Protein AF-A0A9P7DE72-F1 (afdb_monomer_lite)

Structure (mmCIF, N/CA/C/O backbone):
data_AF-A0A9P7DE72-F1
#
_entry.id   AF-A0A9P7DE72-F1
#
loop_
_atom_site.group_PDB
_atom_site.id
_atom_site.type_symbol
_atom_site.label_atom_id
_atom_site.label_alt_id
_atom_site.label_comp_id
_atom_site.label_asym_id
_atom_site.label_entity_id
_atom_site.label_seq_id
_atom_site.pdbx_PDB_ins_code
_atom_site.Cartn_x
_atom_site.Cartn_y
_atom_site.Cartn_z
_atom_site.occupancy
_atom_site.B_iso_or_equiv
_atom_site.auth_seq_id
_atom_site.auth_comp_id
_atom_site.auth_asym_id
_atom_site.auth_atom_id
_atom_site.pdbx_PDB_model_num
ATOM 1 N N . MET A 1 1 ? -17.364 -7.809 -12.275 1.00 45.19 1 MET A N 1
ATOM 2 C CA . MET A 1 1 ? -16.872 -6.586 -11.600 1.00 45.19 1 MET A CA 1
ATOM 3 C C . MET A 1 1 ? -15.520 -6.900 -10.977 1.00 45.19 1 MET A C 1
ATOM 5 O O . MET A 1 1 ? -15.462 -7.879 -10.242 1.00 45.19 1 MET A O 1
ATOM 9 N N . PRO A 1 2 ? -14.442 -6.157 -11.275 1.00 49.69 2 PRO A N 1
ATOM 10 C CA . PRO A 1 2 ? -13.152 -6.400 -10.638 1.00 49.69 2 PRO A CA 1
ATOM 11 C C . PRO A 1 2 ? -13.261 -6.067 -9.148 1.00 49.69 2 PRO A C 1
ATOM 13 O O . PRO A 1 2 ? -13.666 -4.963 -8.778 1.00 49.69 2 PRO A O 1
ATOM 16 N N . VAL A 1 3 ? -12.937 -7.035 -8.292 1.00 48.78 3 VAL A N 1
ATOM 17 C CA . VAL A 1 3 ? -12.880 -6.838 -6.842 1.00 48.78 3 VAL A CA 1
ATOM 18 C C . VAL A 1 3 ? -11.717 -5.887 -6.564 1.00 48.78 3 VAL A C 1
ATOM 20 O O . VAL A 1 3 ? -10.555 -6.273 -6.630 1.00 48.78 3 VAL A O 1
ATOM 23 N N . ARG A 1 4 ? -12.015 -4.609 -6.311 1.00 59.28 4 ARG A N 1
ATOM 24 C CA . ARG A 1 4 ? -10.990 -3.608 -6.002 1.00 59.28 4 ARG A CA 1
ATOM 25 C C . ARG A 1 4 ? -10.566 -3.782 -4.547 1.00 59.28 4 ARG A C 1
ATOM 27 O O . ARG A 1 4 ? -11.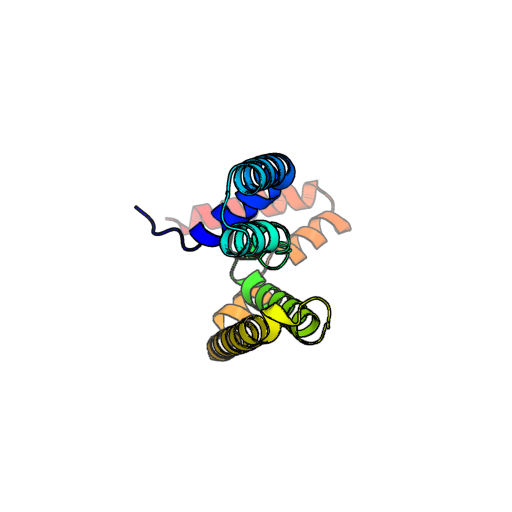268 -3.337 -3.643 1.00 59.28 4 ARG A O 1
ATOM 34 N N . TRP A 1 5 ? -9.403 -4.392 -4.320 1.00 64.56 5 TRP A N 1
ATOM 35 C CA . TRP A 1 5 ? -8.783 -4.568 -2.992 1.00 64.56 5 TRP A CA 1
ATOM 36 C C . TRP A 1 5 ? -8.395 -3.248 -2.292 1.00 64.56 5 TRP A C 1
ATOM 38 O O . TRP A 1 5 ? -7.779 -3.257 -1.232 1.00 64.56 5 TRP A O 1
ATOM 48 N N . SER A 1 6 ? -8.777 -2.102 -2.858 1.00 67.62 6 SER A N 1
ATOM 49 C CA . SER A 1 6 ? -8.537 -0.763 -2.327 1.00 67.62 6 SER A CA 1
ATOM 50 C C . SER A 1 6 ? -9.746 -0.148 -1.614 1.00 67.62 6 SER A C 1
ATOM 52 O O . SER A 1 6 ? -9.672 1.017 -1.235 1.00 67.62 6 SER A O 1
ATOM 54 N N . SER A 1 7 ? -10.851 -0.877 -1.403 1.00 71.19 7 SER A N 1
ATOM 55 C CA . SER A 1 7 ? -12.073 -0.332 -0.778 1.00 71.19 7 SER A CA 1
ATOM 56 C C . SER A 1 7 ? -11.810 0.333 0.579 1.00 71.19 7 SER A C 1
ATOM 58 O O . SER A 1 7 ? -12.234 1.468 0.793 1.00 71.19 7 SER A O 1
ATOM 60 N N . THR A 1 8 ? -11.040 -0.319 1.452 1.00 72.19 8 THR A N 1
ATOM 61 C CA . THR A 1 8 ? -10.642 0.224 2.759 1.00 72.19 8 THR A CA 1
ATOM 62 C C . THR A 1 8 ? -9.796 1.487 2.610 1.00 72.19 8 THR A C 1
ATOM 64 O O . THR A 1 8 ? -10.072 2.491 3.259 1.00 72.19 8 THR A O 1
ATOM 67 N N . TYR A 1 9 ? -8.817 1.491 1.701 1.00 71.50 9 TYR A N 1
ATOM 68 C CA . TYR A 1 9 ? -8.010 2.682 1.421 1.00 71.50 9 TYR A CA 1
ATOM 69 C C . TYR A 1 9 ? -8.866 3.845 0.899 1.00 71.50 9 TYR A C 1
ATOM 71 O O . TYR A 1 9 ? -8.746 4.967 1.380 1.00 71.50 9 TYR A O 1
ATOM 79 N N . VAL A 1 10 ? -9.759 3.587 -0.061 1.00 75.44 10 VAL A N 1
ATOM 80 C CA . VAL A 1 10 ? -10.640 4.608 -0.646 1.00 75.44 10 VAL A CA 1
ATOM 81 C C . VAL A 1 10 ? -11.578 5.185 0.409 1.00 75.44 10 VAL A C 1
ATOM 83 O O . VAL A 1 10 ? -11.768 6.400 0.450 1.00 75.44 10 VAL A O 1
ATOM 86 N N . MET A 1 11 ? -12.131 4.334 1.278 1.00 80.19 11 MET A N 1
ATOM 87 C CA . MET A 1 11 ? -12.946 4.761 2.413 1.00 80.19 11 MET A CA 1
ATOM 88 C C . MET A 1 11 ? -12.157 5.714 3.314 1.00 80.19 11 MET A C 1
ATOM 90 O O . MET A 1 11 ? -12.629 6.807 3.612 1.00 80.19 11 MET A O 1
ATOM 94 N N . LEU A 1 12 ? -10.939 5.337 3.695 1.00 74.06 12 LEU A N 1
ATOM 95 C CA . LEU A 1 12 ? -10.123 6.091 4.645 1.00 74.06 12 LEU A CA 1
ATOM 96 C C . LEU A 1 12 ? -9.586 7.400 4.057 1.00 74.06 12 LEU A C 1
ATOM 98 O O . LEU A 1 12 ? -9.699 8.442 4.692 1.00 74.06 12 LEU A O 1
ATOM 102 N N . ASN A 1 13 ? -9.123 7.385 2.807 1.00 76.12 13 ASN A N 1
ATOM 103 C CA . ASN A 1 13 ? -8.729 8.591 2.076 1.00 76.12 13 ASN A CA 1
ATOM 104 C C . ASN A 1 13 ? -9.910 9.570 1.929 1.00 76.12 13 ASN A C 1
ATOM 106 O O . ASN A 1 13 ? -9.748 10.786 2.006 1.00 76.12 13 ASN A O 1
ATOM 110 N N . ARG A 1 14 ? -11.131 9.053 1.735 1.00 80.81 14 ARG A N 1
ATOM 111 C CA . ARG A 1 14 ? -12.337 9.890 1.699 1.00 80.81 14 ARG A CA 1
ATOM 112 C C . ARG A 1 14 ? -12.645 10.492 3.068 1.00 80.81 14 ARG A C 1
ATOM 114 O O . ARG A 1 14 ? -12.951 11.680 3.125 1.00 80.81 14 ARG A O 1
ATOM 121 N N . VAL A 1 15 ? -12.544 9.706 4.140 1.00 79.31 15 VAL A N 1
ATOM 122 C CA . VAL A 1 15 ? -12.708 10.193 5.520 1.00 79.31 15 VAL A CA 1
ATOM 123 C C . VAL A 1 15 ? -11.693 11.292 5.826 1.00 79.31 15 VAL A C 1
ATOM 125 O O . VAL A 1 15 ? -12.080 12.334 6.339 1.00 79.31 15 VAL A O 1
ATOM 128 N N . GLU A 1 16 ? -10.430 11.119 5.439 1.00 78.44 16 GLU A N 1
ATOM 129 C CA . GLU A 1 16 ? -9.380 12.120 5.650 1.00 78.44 16 GLU A CA 1
ATOM 130 C C . GLU A 1 16 ? -9.649 13.423 4.882 1.00 78.44 16 GLU A C 1
ATOM 132 O O . GLU A 1 16 ? -9.591 14.509 5.457 1.00 78.44 16 GLU A O 1
ATOM 137 N N . LYS A 1 17 ? -10.058 13.338 3.610 1.00 82.06 17 LYS A N 1
ATOM 138 C CA . LYS A 1 17 ? -10.464 14.519 2.823 1.00 82.06 17 LYS A CA 1
ATOM 139 C C . LYS A 1 17 ? -11.692 15.228 3.391 1.00 82.06 17 LYS A C 1
ATOM 141 O O . LYS A 1 17 ? -11.836 16.436 3.229 1.00 82.06 17 LYS A O 1
ATOM 146 N N . MET A 1 18 ? -12.587 14.482 4.032 1.00 85.25 18 MET A N 1
ATOM 147 C CA . MET A 1 18 ? -13.811 15.001 4.643 1.00 85.25 18 MET A CA 1
ATOM 148 C C . MET A 1 18 ? -13.665 15.221 6.154 1.00 85.25 18 MET A C 1
ATOM 150 O O . MET A 1 18 ? -14.670 15.469 6.818 1.00 85.25 18 MET A O 1
ATOM 154 N N . LYS A 1 19 ? -12.437 15.178 6.698 1.00 83.50 19 LYS A N 1
ATOM 155 C CA . LYS A 1 19 ? -12.155 15.244 8.140 1.00 83.50 19 LYS A CA 1
ATOM 156 C C . LYS A 1 19 ? -12.865 16.404 8.850 1.00 83.50 19 LYS A C 1
ATOM 158 O O . LYS A 1 19 ? -13.447 16.139 9.894 1.00 83.50 19 LYS A O 1
ATOM 163 N N . PRO A 1 20 ? -12.939 17.638 8.303 1.00 85.19 20 PRO A N 1
ATOM 164 C CA . PRO A 1 20 ? -13.696 18.713 8.948 1.00 85.19 20 PRO A CA 1
ATOM 165 C C . PRO A 1 20 ? -15.178 18.366 9.152 1.00 85.19 20 PRO A C 1
ATOM 167 O O . PRO A 1 20 ? -15.696 18.510 10.252 1.00 85.19 20 PRO A O 1
ATOM 170 N N . PHE A 1 21 ? -15.840 17.836 8.120 1.00 86.94 21 PHE A N 1
ATOM 171 C CA . PHE A 1 21 ? -17.260 17.478 8.170 1.00 86.94 21 PHE A CA 1
ATOM 172 C C . PHE A 1 21 ? -17.519 16.253 9.044 1.00 86.94 21 PHE A C 1
ATOM 174 O O . PHE A 1 21 ? -18.494 16.223 9.790 1.00 86.94 21 PHE A O 1
ATOM 181 N N . VAL A 1 22 ? -16.636 15.253 8.971 1.00 84.69 22 VAL A N 1
ATOM 182 C CA . VAL A 1 22 ? -16.703 14.063 9.828 1.00 84.69 22 VAL A CA 1
ATOM 183 C C . VAL A 1 22 ? -16.548 14.472 11.289 1.00 84.69 22 VAL A C 1
ATOM 185 O O . VAL A 1 22 ? -17.339 14.038 12.119 1.00 84.69 22 VAL A O 1
ATOM 188 N N . ASN A 1 23 ? -15.606 15.363 11.600 1.00 84.31 23 ASN A N 1
ATOM 189 C CA . ASN A 1 23 ? -15.403 15.853 12.958 1.00 84.31 23 ASN A CA 1
ATOM 190 C C . ASN A 1 23 ? -16.630 16.611 13.479 1.00 84.31 23 ASN A C 1
ATOM 192 O O . ASN A 1 23 ? -17.058 16.354 14.600 1.00 84.31 23 ASN A O 1
ATOM 196 N N . THR A 1 24 ? -17.227 17.494 12.670 1.00 87.81 24 THR A N 1
ATOM 197 C CA . THR A 1 24 ? -18.473 18.190 13.032 1.00 87.81 24 THR A CA 1
ATOM 198 C C . THR A 1 24 ? -19.610 17.203 13.283 1.00 87.81 24 THR A C 1
ATOM 200 O O . THR A 1 24 ? -20.289 17.296 14.301 1.00 87.81 24 THR A O 1
ATOM 203 N N . PHE A 1 25 ? -19.785 16.217 12.402 1.00 87.38 25 PHE A N 1
ATOM 204 C CA . PHE A 1 25 ? -20.820 15.197 12.551 1.00 87.38 25 PHE A CA 1
ATOM 205 C C . PHE A 1 25 ? -20.631 14.355 13.822 1.00 87.38 25 PHE A C 1
ATOM 207 O O . PHE A 1 25 ? -21.578 14.163 14.580 1.00 87.38 25 PHE A O 1
ATOM 214 N N . VAL A 1 26 ? -19.409 13.876 14.080 1.00 84.81 26 VAL A N 1
ATOM 215 C CA . VAL A 1 26 ? -19.070 13.086 15.275 1.00 84.81 26 VAL A CA 1
ATOM 216 C C . VAL A 1 26 ? -19.271 13.911 16.547 1.00 84.81 26 VAL A C 1
ATOM 218 O O . VAL A 1 26 ? -19.833 13.405 17.517 1.00 84.81 26 VAL A O 1
ATOM 221 N N . TYR A 1 27 ? -18.893 15.191 16.528 1.00 84.62 27 TYR A N 1
ATOM 222 C CA . TYR A 1 27 ? -19.129 16.113 17.636 1.00 84.62 27 TYR A CA 1
ATOM 223 C C . TYR A 1 27 ? -20.625 16.297 17.922 1.00 84.62 27 TYR A C 1
ATOM 225 O O . TYR A 1 27 ? -21.062 16.116 19.058 1.00 84.62 27 TYR A O 1
ATOM 233 N N . GLU A 1 28 ? -21.435 16.599 16.902 1.00 88.56 28 GLU A N 1
ATOM 234 C CA . GLU A 1 28 ? -22.888 16.739 17.061 1.00 88.56 28 GLU A CA 1
ATOM 235 C C . GLU A 1 28 ? -23.541 15.446 17.560 1.00 8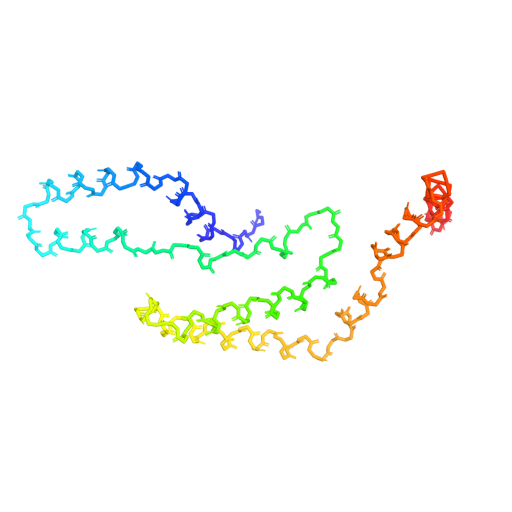8.56 28 GLU A C 1
ATOM 237 O O . GLU A 1 28 ? -24.455 15.488 18.388 1.00 88.56 28 GLU A O 1
ATOM 242 N N . LEU A 1 29 ? -23.054 14.293 17.095 1.00 87.62 29 LEU A N 1
ATOM 243 C CA . LEU A 1 29 ? -23.508 12.984 17.551 1.00 87.62 29 LEU A CA 1
ATOM 244 C C . LEU A 1 29 ? -23.186 12.767 19.037 1.00 87.62 29 LEU A C 1
ATOM 246 O O . LEU A 1 29 ? -24.054 12.335 19.793 1.00 87.62 29 LEU A O 1
ATOM 250 N N . GLY A 1 30 ? -21.973 13.119 19.469 1.00 85.62 30 GLY A N 1
ATOM 251 C CA . GLY A 1 30 ? -21.556 13.049 20.869 1.00 85.62 30 GLY A CA 1
ATOM 252 C C . GLY A 1 30 ? -22.349 13.993 21.778 1.00 85.62 30 GLY A C 1
ATOM 253 O O . GLY A 1 30 ? -22.706 13.617 22.892 1.00 85.62 30 GLY A O 1
ATOM 254 N N . VAL A 1 31 ? -22.691 15.196 21.302 1.00 86.81 31 VAL A N 1
ATOM 255 C CA . VAL A 1 31 ? -23.540 16.153 22.037 1.00 86.81 31 VAL A CA 1
ATOM 256 C C . VAL A 1 31 ? -24.956 15.608 22.247 1.00 86.81 31 VAL A C 1
ATOM 258 O O . VAL A 1 31 ? -25.543 15.837 23.304 1.00 86.81 31 VAL A O 1
ATOM 261 N N . ARG A 1 32 ? -25.501 14.879 21.267 1.00 89.44 32 ARG A N 1
ATOM 262 C CA . ARG A 1 32 ? -26.855 14.301 21.325 1.00 89.44 32 ARG A CA 1
ATOM 263 C C . ARG A 1 32 ? -26.935 12.973 22.084 1.00 89.44 32 ARG A C 1
ATOM 265 O O . ARG A 1 32 ? -28.045 12.525 22.356 1.00 89.44 32 ARG A O 1
ATOM 272 N N . GLU A 1 33 ? -25.811 12.337 22.417 1.00 90.81 33 GLU A N 1
ATOM 273 C CA . GLU A 1 33 ? -25.789 11.053 23.125 1.00 90.81 33 GLU A CA 1
ATOM 274 C C . GLU A 1 33 ? -25.896 11.258 24.652 1.00 90.81 33 GLU A C 1
ATOM 276 O O . GLU A 1 33 ? -24.960 11.768 25.276 1.00 90.81 33 GLU A O 1
ATOM 281 N N . PRO A 1 34 ? -27.010 10.842 25.287 1.00 87.38 34 PRO A N 1
ATOM 282 C CA . PRO A 1 34 ? -27.200 11.008 26.727 1.00 87.38 34 PRO A CA 1
ATOM 283 C C . PRO A 1 34 ? -26.320 10.067 27.562 1.00 87.38 34 PRO A C 1
ATOM 285 O O . PRO A 1 34 ? -26.063 10.340 28.735 1.00 87.38 34 PRO A O 1
ATOM 288 N N . ASN A 1 35 ? -25.856 8.946 26.998 1.00 93.06 35 ASN A N 1
ATOM 289 C CA . ASN A 1 35 ? -25.030 7.989 27.722 1.00 93.06 35 ASN A CA 1
ATOM 290 C C . ASN A 1 35 ? -23.542 8.376 27.673 1.00 93.06 35 ASN A C 1
ATOM 292 O O . ASN A 1 35 ? -22.879 8.249 26.643 1.00 93.06 35 ASN A O 1
ATOM 296 N N . LEU A 1 36 ? -22.987 8.744 28.830 1.00 85.06 36 LEU A N 1
ATOM 297 C CA . LEU A 1 36 ? -21.584 9.150 28.984 1.00 85.06 36 LEU A CA 1
ATOM 298 C C . LEU A 1 36 ? -20.573 8.093 28.503 1.00 85.06 36 LEU A C 1
ATOM 300 O O . LEU A 1 36 ? -19.561 8.444 27.900 1.00 85.06 36 LEU A O 1
ATOM 304 N N . ALA A 1 37 ? -20.851 6.801 28.700 1.00 85.81 37 ALA A N 1
ATOM 305 C CA . ALA A 1 37 ? -19.965 5.727 28.248 1.00 85.81 37 ALA A CA 1
ATOM 306 C C . ALA A 1 37 ? -19.995 5.546 26.722 1.00 85.81 37 ALA A C 1
ATOM 308 O O . ALA A 1 37 ? -18.995 5.148 26.124 1.00 85.81 37 ALA A O 1
ATOM 309 N N . LYS A 1 38 ? -21.127 5.838 26.070 1.00 83.62 38 LYS A N 1
ATOM 310 C CA . LYS A 1 38 ? -21.217 5.852 24.603 1.00 83.62 38 LYS A CA 1
ATOM 311 C C . LYS A 1 38 ? -20.569 7.101 24.020 1.00 83.62 38 LYS A C 1
ATOM 313 O O . LYS A 1 38 ? -19.826 6.987 23.053 1.00 83.62 38 LYS A O 1
ATOM 318 N N . ARG A 1 39 ? -20.770 8.260 24.648 1.00 83.75 39 ARG A N 1
ATOM 319 C CA . ARG A 1 39 ? -20.135 9.520 24.253 1.00 83.75 39 ARG A CA 1
ATOM 320 C C . ARG A 1 39 ? -18.609 9.433 24.280 1.00 83.75 39 ARG A C 1
ATOM 322 O O . ARG A 1 39 ? -17.977 9.757 23.285 1.00 83.75 39 ARG A O 1
ATOM 329 N N . ALA A 1 40 ? -18.032 8.861 25.339 1.00 79.56 40 ALA A N 1
ATOM 330 C CA . ALA A 1 40 ? -16.587 8.628 25.418 1.00 79.56 40 ALA A CA 1
ATOM 331 C C . ALA A 1 40 ? -16.052 7.755 24.263 1.00 79.56 40 ALA A C 1
ATOM 333 O O . ALA A 1 40 ? -14.953 7.983 23.760 1.00 79.56 40 ALA A O 1
ATOM 334 N N . LYS A 1 41 ? -16.835 6.770 23.798 1.00 79.88 41 LYS A N 1
ATOM 335 C CA . LYS A 1 41 ? -16.472 5.948 22.630 1.00 79.88 41 LYS A CA 1
ATOM 336 C C . LYS A 1 41 ? -16.544 6.732 21.321 1.00 79.88 41 LYS A C 1
ATOM 338 O O . LYS A 1 41 ? -15.709 6.503 20.454 1.00 79.88 41 LYS A O 1
ATOM 343 N N . ILE A 1 42 ? -17.519 7.631 21.181 1.00 78.06 42 ILE A N 1
ATOM 344 C CA . ILE A 1 42 ? -17.676 8.510 20.011 1.00 78.06 42 ILE A CA 1
ATOM 345 C C . ILE A 1 42 ? -16.498 9.490 19.930 1.00 78.06 42 ILE A C 1
ATOM 347 O O . ILE A 1 42 ? -15.900 9.634 18.866 1.00 78.06 42 ILE A O 1
ATOM 351 N N . ASP A 1 43 ? -16.100 10.080 21.057 1.00 71.50 43 ASP A N 1
ATOM 352 C CA . ASP A 1 43 ? -14.982 11.028 21.114 1.00 71.50 43 ASP A CA 1
ATOM 353 C C . ASP A 1 43 ? -13.637 10.365 20.752 1.00 71.50 43 ASP A C 1
ATOM 355 O O . ASP A 1 43 ? -12.797 10.972 20.087 1.00 71.50 43 ASP A O 1
ATOM 359 N N . HIS A 1 44 ? -13.451 9.081 21.082 1.00 69.81 44 HIS A N 1
ATOM 360 C CA . HIS A 1 44 ? -12.260 8.314 20.693 1.00 69.81 44 HIS A CA 1
ATOM 361 C C . HIS A 1 44 ? -12.110 8.095 19.175 1.00 69.81 44 HIS A C 1
ATOM 363 O O . HIS A 1 44 ? -10.997 7.843 18.709 1.00 69.81 44 HIS A O 1
ATOM 369 N N . VAL A 1 45 ? -13.187 8.217 18.387 1.00 68.50 45 VAL A N 1
ATOM 370 C CA . VAL A 1 45 ? -13.144 8.052 16.918 1.00 68.50 45 VAL A CA 1
ATOM 371 C C . VAL A 1 45 ? -12.369 9.191 16.237 1.00 68.50 45 VAL A C 1
ATOM 373 O O . VAL A 1 45 ? -11.811 8.996 15.159 1.00 68.50 45 VAL A O 1
ATOM 376 N N . LEU A 1 46 ? -12.260 10.362 16.874 1.00 58.41 46 LEU A N 1
ATOM 377 C CA . LEU A 1 46 ? -11.609 11.558 16.316 1.00 58.41 46 LEU A CA 1
ATOM 378 C C . LEU A 1 46 ? -10.071 11.454 16.202 1.00 58.41 46 LEU A C 1
ATOM 380 O O . LEU A 1 46 ? -9.454 12.322 15.583 1.00 58.41 46 LEU A O 1
ATOM 384 N N . CYS A 1 47 ? -9.443 10.421 16.779 1.00 52.78 47 CYS A N 1
ATOM 385 C CA . CYS A 1 47 ? -7.996 10.396 17.039 1.00 52.78 47 CYS A CA 1
ATOM 386 C C . CYS A 1 47 ? -7.155 9.495 16.108 1.00 52.78 47 CYS A C 1
ATOM 388 O O . CYS A 1 47 ? -5.947 9.372 16.304 1.00 52.78 47 CYS A O 1
ATOM 390 N N . ALA A 1 48 ? -7.743 8.852 15.096 1.00 55.03 48 ALA A N 1
ATOM 391 C CA . ALA A 1 48 ? -6.974 7.997 14.188 1.00 55.03 48 ALA A CA 1
ATOM 392 C C . ALA A 1 48 ? -6.299 8.823 13.073 1.00 55.03 48 ALA A C 1
ATOM 394 O O . ALA A 1 48 ? -6.958 9.328 12.162 1.00 55.03 48 ALA A O 1
ATOM 395 N N . ASP A 1 49 ? -4.971 8.959 13.137 1.00 54.72 49 ASP A N 1
ATOM 396 C CA . ASP A 1 49 ? -4.157 9.481 12.034 1.00 54.72 49 ASP A CA 1
ATOM 397 C C . ASP A 1 49 ? -4.117 8.442 10.897 1.00 54.72 49 ASP A C 1
ATOM 399 O O . ASP A 1 49 ? -3.499 7.385 11.011 1.00 54.72 49 ASP A O 1
ATOM 403 N N . MET A 1 50 ? -4.797 8.740 9.784 1.00 55.50 50 MET A N 1
ATOM 404 C CA . MET A 1 50 ? -4.989 7.808 8.660 1.00 55.50 50 MET A CA 1
ATOM 405 C C . MET A 1 50 ? -3.862 7.822 7.614 1.00 55.50 50 MET A C 1
ATOM 407 O O . MET A 1 50 ? -3.917 7.077 6.632 1.00 55.50 50 MET A O 1
ATOM 411 N N . SER A 1 51 ? -2.808 8.609 7.841 1.00 54.22 51 SER A N 1
ATOM 412 C CA . SER A 1 51 ? -1.688 8.815 6.910 1.00 54.22 51 SER A CA 1
ATOM 413 C C . SER A 1 51 ? -0.841 7.560 6.636 1.00 54.22 51 SER A C 1
ATOM 415 O O . SER A 1 51 ? 0.001 7.555 5.740 1.00 54.22 51 SER A O 1
ATOM 417 N N . LEU A 1 52 ? -1.080 6.470 7.368 1.00 53.31 52 LEU A N 1
ATOM 418 C CA . LEU A 1 52 ? -0.323 5.217 7.319 1.00 53.31 52 LEU A CA 1
ATOM 419 C C . LEU A 1 52 ? -0.539 4.367 6.046 1.00 53.31 52 LEU A C 1
ATOM 421 O O . LEU A 1 52 ? 0.210 3.418 5.820 1.00 53.31 52 LEU A O 1
ATOM 425 N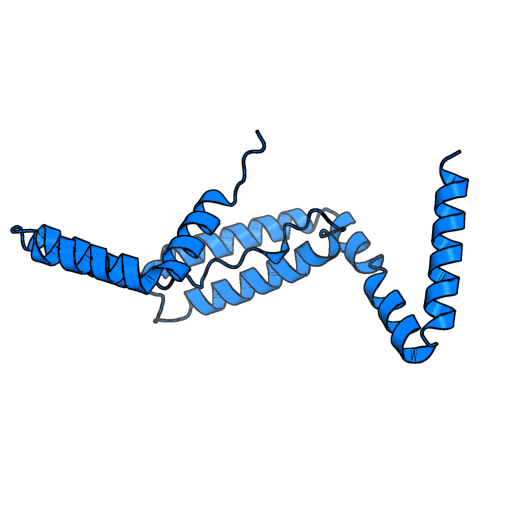 N . LEU A 1 53 ? -1.534 4.678 5.204 1.00 55.47 53 LEU A N 1
ATOM 426 C CA . LEU A 1 53 ? -2.048 3.761 4.167 1.00 55.47 53 LEU A CA 1
ATOM 427 C C . LEU A 1 53 ? -1.711 4.116 2.704 1.00 55.47 53 LEU A C 1
ATOM 429 O O . LEU A 1 53 ? -2.428 3.688 1.798 1.00 55.47 53 LEU A O 1
ATOM 433 N N . SER A 1 54 ? -0.652 4.873 2.412 1.00 53.62 54 SER A N 1
ATOM 434 C CA . SER A 1 54 ? -0.293 5.252 1.030 1.00 53.62 54 SER A CA 1
ATOM 435 C C . SER A 1 54 ? 0.237 4.075 0.176 1.00 53.62 54 SER A C 1
ATOM 437 O O . SER A 1 54 ? 1.420 3.953 -0.113 1.00 53.62 54 SER A O 1
ATOM 439 N N . LEU A 1 55 ? -0.660 3.201 -0.295 1.00 56.69 55 LEU A N 1
ATOM 440 C CA . LEU A 1 55 ? -0.352 2.035 -1.150 1.00 56.69 55 LEU A CA 1
ATOM 441 C C . LEU A 1 55 ? -0.384 2.330 -2.665 1.00 56.69 55 LEU A C 1
ATOM 443 O O . LEU A 1 55 ? -0.375 1.417 -3.490 1.00 56.69 55 LEU A O 1
ATOM 447 N N . THR A 1 56 ? -0.446 3.600 -3.066 1.00 54.62 56 THR A N 1
ATOM 448 C CA . THR A 1 56 ? -0.773 4.015 -4.443 1.00 54.62 56 THR A CA 1
ATOM 449 C C . THR A 1 56 ? 0.264 3.643 -5.506 1.00 54.62 56 THR A C 1
ATOM 451 O O . THR A 1 56 ? -0.046 3.715 -6.690 1.00 54.62 56 THR A O 1
ATOM 454 N N . SER A 1 57 ? 1.474 3.228 -5.126 1.00 53.47 57 SER A N 1
ATOM 455 C CA . SER A 1 57 ? 2.567 2.975 -6.078 1.00 53.47 57 SER A CA 1
ATOM 456 C C . SER A 1 57 ? 2.433 1.667 -6.873 1.00 53.47 57 SER A C 1
ATOM 458 O O . SER A 1 57 ? 3.137 1.492 -7.862 1.00 53.47 57 SER A O 1
ATOM 460 N N . PHE A 1 58 ? 1.540 0.752 -6.473 1.00 52.16 58 P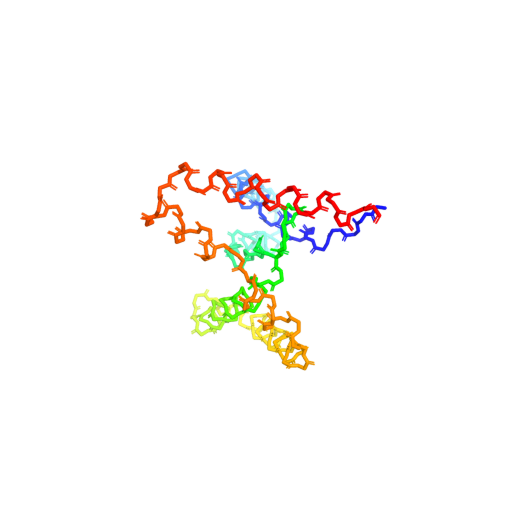HE A N 1
ATOM 461 C CA . PHE A 1 58 ? 1.417 -0.581 -7.090 1.00 52.16 58 PHE A CA 1
ATOM 462 C C . PHE A 1 58 ? 0.395 -0.677 -8.230 1.00 52.16 58 PHE A C 1
ATOM 464 O O . PHE A 1 58 ? 0.392 -1.662 -8.963 1.00 52.16 58 PHE A O 1
ATOM 471 N N . SER A 1 59 ? -0.477 0.319 -8.394 1.00 56.41 59 SER A N 1
ATOM 472 C CA . SER A 1 59 ? -1.639 0.225 -9.285 1.00 56.41 59 SER A CA 1
ATOM 473 C C . SER A 1 59 ? -1.602 1.329 -10.337 1.00 56.41 59 SER A C 1
ATOM 475 O O . SER A 1 59 ? -2.218 2.378 -10.158 1.00 56.41 59 SER A O 1
ATOM 477 N N . SER A 1 60 ? -0.890 1.095 -11.440 1.00 60.00 60 SER A N 1
ATOM 478 C CA . SER A 1 60 ? -0.999 1.917 -12.648 1.00 60.00 60 SER A CA 1
ATOM 479 C C . SER A 1 60 ? -1.535 1.063 -13.786 1.00 60.00 60 SER A C 1
ATOM 481 O O . SER A 1 60 ? -0.922 0.066 -14.148 1.00 60.00 60 SER A O 1
ATOM 483 N N . ASP A 1 61 ? -2.648 1.487 -14.381 1.00 54.72 61 ASP A N 1
ATOM 484 C CA . ASP A 1 61 ? -3.209 0.849 -15.579 1.00 54.72 61 ASP A CA 1
ATOM 485 C C . ASP A 1 61 ? -2.422 1.214 -16.856 1.00 54.72 61 ASP A C 1
ATOM 487 O O . ASP A 1 61 ? -2.705 0.694 -17.930 1.00 54.72 61 ASP A O 1
ATOM 491 N N . LYS A 1 62 ? -1.460 2.149 -16.769 1.00 56.59 62 LYS A N 1
ATOM 492 C CA . LYS A 1 62 ? -0.830 2.802 -17.933 1.00 56.59 62 LYS A CA 1
ATOM 493 C C . LYS A 1 62 ? 0.632 2.418 -18.182 1.00 56.59 62 LYS A C 1
ATOM 495 O O . LYS A 1 62 ? 1.257 3.004 -19.060 1.00 56.59 62 LYS A O 1
ATOM 500 N N . GLY A 1 63 ? 1.201 1.477 -17.430 1.00 61.28 63 GLY A N 1
ATOM 501 C CA . GLY A 1 63 ? 2.583 1.041 -17.639 1.00 61.28 63 GLY A CA 1
ATOM 502 C C . GLY A 1 63 ? 2.994 -0.104 -16.722 1.00 61.28 63 GLY A C 1
ATOM 503 O O . GLY A 1 63 ? 2.317 -0.381 -15.735 1.00 61.28 63 GLY A O 1
ATOM 504 N N . SER A 1 64 ? 4.114 -0.760 -17.045 1.00 64.88 64 SER A N 1
ATOM 505 C CA . SER A 1 64 ? 4.705 -1.780 -16.172 1.00 64.88 64 SER A CA 1
ATOM 506 C C . SER A 1 64 ? 4.990 -1.169 -14.801 1.00 64.88 64 SER A C 1
ATOM 508 O O . SER A 1 64 ? 5.688 -0.162 -14.708 1.00 64.88 64 SER A O 1
ATOM 510 N N . THR A 1 65 ? 4.439 -1.755 -13.740 1.00 74.19 65 THR A N 1
ATOM 511 C CA . THR A 1 65 ? 4.721 -1.378 -12.345 1.00 74.19 65 THR A CA 1
ATOM 512 C C . THR A 1 65 ? 5.618 -2.392 -11.645 1.00 74.19 65 THR A C 1
ATOM 514 O O . THR A 1 65 ? 6.019 -2.171 -10.503 1.00 74.19 65 THR A O 1
ATOM 517 N N . LEU A 1 66 ? 5.973 -3.490 -12.323 1.00 82.12 66 LEU A N 1
ATOM 518 C CA . LEU A 1 66 ? 6.723 -4.588 -11.721 1.00 82.12 66 LEU A CA 1
ATOM 519 C C . LEU A 1 66 ? 8.121 -4.144 -11.271 1.00 82.12 66 LEU A C 1
ATOM 521 O O . LEU A 1 66 ? 8.548 -4.511 -10.179 1.00 82.12 66 LEU A O 1
ATOM 525 N N . GLN A 1 67 ? 8.784 -3.270 -12.038 1.00 80.00 67 GLN A N 1
ATOM 526 C CA . GLN A 1 67 ? 10.084 -2.704 -11.661 1.00 80.00 67 GLN A CA 1
ATOM 527 C C . GLN A 1 67 ? 10.028 -1.831 -10.397 1.00 80.00 67 GLN A C 1
ATOM 529 O O . GLN A 1 67 ? 11.033 -1.646 -9.718 1.00 80.00 67 GLN A O 1
ATOM 534 N N . LEU A 1 68 ? 8.849 -1.312 -10.041 1.00 81.56 68 LEU A N 1
ATOM 535 C CA . LEU A 1 68 ? 8.652 -0.510 -8.832 1.00 81.56 68 LEU A CA 1
ATOM 536 C C . LEU A 1 68 ? 8.268 -1.361 -7.621 1.00 81.56 68 LEU A C 1
ATOM 538 O O . LEU A 1 68 ? 8.290 -0.852 -6.502 1.00 81.56 68 LEU A O 1
ATOM 542 N N . ALA A 1 69 ? 7.937 -2.641 -7.813 1.00 83.12 69 ALA A N 1
ATOM 543 C CA . ALA A 1 69 ? 7.373 -3.468 -6.758 1.00 83.12 69 ALA A CA 1
ATOM 544 C C . ALA A 1 69 ? 8.343 -3.665 -5.582 1.00 83.12 69 ALA A C 1
ATOM 546 O O . ALA A 1 69 ? 7.979 -3.394 -4.439 1.00 83.12 69 ALA A O 1
ATOM 547 N N . LEU A 1 70 ? 9.590 -4.065 -5.853 1.00 84.69 70 LEU A N 1
ATOM 548 C CA . LEU A 1 70 ? 10.618 -4.247 -4.821 1.00 84.69 70 LEU A CA 1
ATOM 549 C C . LEU A 1 70 ? 10.996 -2.928 -4.114 1.00 84.69 70 LEU A C 1
ATOM 551 O O . LEU A 1 70 ? 10.966 -2.893 -2.878 1.00 84.69 70 LEU A O 1
ATOM 555 N N . PRO A 1 71 ? 11.287 -1.820 -4.833 1.00 84.56 71 PRO A N 1
ATOM 556 C CA . PRO A 1 71 ? 11.501 -0.516 -4.205 1.00 84.56 71 PRO A CA 1
ATOM 557 C C . PRO A 1 71 ? 10.330 -0.064 -3.326 1.00 84.56 71 PRO A C 1
ATOM 559 O O . PRO A 1 71 ? 10.545 0.410 -2.209 1.00 84.56 71 PRO A O 1
ATOM 562 N N . ALA A 1 72 ? 9.093 -0.240 -3.799 1.00 83.19 72 ALA A N 1
ATOM 563 C CA . ALA A 1 72 ? 7.897 0.151 -3.064 1.00 83.19 72 ALA A CA 1
ATOM 564 C C . ALA A 1 72 ? 7.685 -0.709 -1.809 1.00 83.19 72 ALA A C 1
ATOM 566 O O . ALA A 1 72 ? 7.409 -0.154 -0.747 1.00 83.19 72 ALA A O 1
ATOM 567 N N . LEU A 1 73 ? 7.879 -2.032 -1.891 1.00 85.50 73 LEU A N 1
ATOM 568 C CA . LEU A 1 73 ? 7.823 -2.923 -0.725 1.00 85.50 73 LEU A CA 1
ATOM 569 C C . LEU A 1 73 ? 8.868 -2.530 0.324 1.00 85.50 73 LEU A C 1
ATOM 571 O O . LEU A 1 73 ? 8.544 -2.431 1.506 1.00 85.50 73 LEU A O 1
ATOM 575 N N . LYS A 1 74 ? 10.102 -2.231 -0.098 1.00 85.62 74 LYS A N 1
ATOM 576 C CA . LYS A 1 74 ? 11.180 -1.802 0.804 1.00 85.62 74 LYS A CA 1
ATOM 577 C C . LYS A 1 74 ? 10.877 -0.460 1.475 1.00 85.62 74 LYS A C 1
ATOM 579 O O . LYS A 1 74 ? 11.114 -0.305 2.673 1.00 85.62 74 LYS A O 1
ATOM 584 N N . ALA A 1 75 ? 10.354 0.505 0.719 1.00 85.69 75 ALA A N 1
ATOM 585 C CA . ALA A 1 75 ? 9.949 1.801 1.255 1.00 85.69 75 ALA A CA 1
ATOM 586 C C . ALA A 1 75 ? 8.802 1.659 2.269 1.00 85.69 75 ALA A C 1
ATOM 588 O O . ALA A 1 75 ? 8.860 2.262 3.340 1.00 85.69 75 ALA A O 1
ATOM 589 N N . LEU A 1 76 ? 7.807 0.822 1.960 1.00 85.56 76 LEU A N 1
ATOM 590 C CA . LEU A 1 76 ? 6.670 0.548 2.836 1.00 85.56 76 LEU A CA 1
ATOM 591 C C . LEU A 1 76 ? 7.108 -0.143 4.131 1.00 85.56 76 LEU A C 1
ATOM 593 O O . LEU A 1 76 ? 6.757 0.317 5.214 1.00 85.56 76 LEU A O 1
ATOM 597 N N . HIS A 1 77 ? 7.930 -1.190 4.021 1.00 88.25 77 HIS A N 1
ATOM 598 C CA . HIS A 1 77 ? 8.509 -1.890 5.166 1.00 88.25 77 HIS A CA 1
ATOM 599 C C . HIS A 1 77 ? 9.257 -0.921 6.087 1.00 88.25 77 HIS A C 1
ATOM 601 O O . HIS A 1 77 ? 8.998 -0.879 7.285 1.00 88.25 77 HIS A O 1
ATOM 607 N N . LYS A 1 78 ? 10.136 -0.081 5.520 1.00 87.31 78 LYS A N 1
ATOM 608 C CA . LYS A 1 78 ? 10.888 0.922 6.284 1.00 87.31 78 LYS A CA 1
ATOM 609 C C . LYS A 1 78 ? 9.961 1.911 6.993 1.00 87.31 78 LYS A C 1
ATOM 611 O O . LYS A 1 78 ? 10.157 2.177 8.172 1.00 87.31 78 LYS A O 1
ATOM 616 N N . ALA A 1 79 ? 8.965 2.450 6.291 1.00 85.88 79 ALA A N 1
ATOM 617 C CA . ALA A 1 79 ? 8.040 3.421 6.867 1.00 85.88 79 ALA A CA 1
ATOM 618 C C . ALA A 1 79 ? 7.236 2.824 8.033 1.00 85.88 79 ALA A C 1
ATOM 620 O O . ALA A 1 79 ? 7.110 3.450 9.083 1.00 85.88 79 ALA A O 1
ATOM 621 N N . TRP A 1 80 ? 6.716 1.606 7.869 1.00 87.62 80 TRP A N 1
ATOM 622 C CA . TRP A 1 80 ? 5.888 0.961 8.887 1.00 87.62 80 TRP A CA 1
ATOM 623 C C . TRP A 1 80 ? 6.700 0.458 10.078 1.00 87.62 80 TRP A C 1
ATOM 625 O O . TRP A 1 80 ? 6.231 0.590 11.203 1.00 87.62 80 TRP A O 1
ATOM 635 N N . MET A 1 81 ? 7.934 0.003 9.854 1.00 87.25 81 MET A N 1
ATOM 636 C CA . MET A 1 81 ? 8.885 -0.311 10.923 1.00 87.25 81 MET A CA 1
ATOM 637 C C . MET A 1 81 ? 9.236 0.934 11.752 1.00 87.25 81 MET A C 1
ATOM 639 O O . MET A 1 81 ? 9.175 0.913 12.978 1.00 87.25 81 MET A O 1
ATOM 643 N N . SER A 1 82 ? 9.507 2.073 11.105 1.00 86.62 82 SER A N 1
ATOM 644 C CA . SER A 1 82 ? 9.723 3.332 11.833 1.00 86.62 82 SER A CA 1
ATOM 645 C C . SER A 1 82 ? 8.479 3.785 12.611 1.00 86.62 82 SER A C 1
ATOM 647 O O . SER A 1 82 ? 8.598 4.410 13.663 1.00 86.62 82 SER A O 1
ATOM 649 N N . HIS A 1 83 ? 7.274 3.474 12.122 1.00 83.81 83 HIS A N 1
ATOM 650 C CA . HIS A 1 83 ? 6.037 3.759 12.848 1.00 83.81 83 HIS A CA 1
ATOM 651 C C . HIS A 1 83 ? 5.810 2.809 14.032 1.00 83.81 83 HIS A C 1
ATOM 653 O O . HIS A 1 83 ? 5.347 3.278 15.069 1.00 83.81 83 HIS A O 1
ATOM 659 N N . SER A 1 84 ? 6.159 1.520 13.927 1.00 85.31 84 SER A N 1
ATOM 660 C CA . SER A 1 84 ? 6.046 0.572 15.049 1.00 85.31 84 SER A CA 1
ATOM 661 C C . SER A 1 84 ? 7.010 0.880 16.192 1.00 85.31 84 SER A C 1
ATOM 663 O O . SER A 1 84 ? 6.736 0.538 17.331 1.00 85.31 84 SER A O 1
ATOM 665 N N . GLU A 1 85 ? 8.125 1.553 15.916 1.00 85.50 85 GLU A N 1
ATOM 666 C CA . GLU A 1 85 ? 9.085 1.974 16.946 1.00 85.50 85 GLU A CA 1
ATOM 667 C C . GLU A 1 85 ? 8.701 3.307 17.611 1.00 85.50 85 GLU A C 1
ATOM 669 O O . GLU A 1 85 ? 9.230 3.672 18.660 1.00 85.50 85 GLU A O 1
ATOM 674 N N . SER A 1 86 ? 7.770 4.058 17.018 1.00 85.00 86 SER A N 1
ATOM 675 C CA . SER A 1 86 ? 7.359 5.361 17.532 1.00 85.00 86 SER A CA 1
ATOM 676 C C . SER A 1 86 ? 6.269 5.226 18.592 1.00 85.00 86 SER A C 1
ATOM 678 O O . SER A 1 86 ? 5.216 4.632 18.351 1.00 85.00 86 SER A O 1
ATOM 680 N N . SER A 1 87 ? 6.462 5.880 19.739 1.00 83.81 87 SER A N 1
ATOM 681 C CA . SER A 1 87 ? 5.452 5.971 20.804 1.00 83.81 87 SER A CA 1
ATOM 682 C C . SER A 1 87 ? 4.165 6.679 20.364 1.00 83.81 87 SER A C 1
ATOM 684 O O . SER A 1 87 ? 3.113 6.457 20.957 1.00 83.81 87 SER A O 1
ATOM 686 N N . LYS A 1 88 ? 4.211 7.483 19.290 1.00 81.88 88 LYS A N 1
ATOM 687 C CA . LYS A 1 88 ? 3.025 8.134 18.709 1.00 81.88 88 LYS A CA 1
ATOM 688 C C . LYS A 1 88 ? 1.981 7.114 18.236 1.00 81.88 88 LYS A C 1
ATOM 690 O O . LYS A 1 88 ? 0.788 7.402 18.274 1.00 81.88 88 LYS A O 1
ATOM 695 N N . TYR A 1 89 ? 2.425 5.945 17.782 1.00 79.00 89 TYR A N 1
ATOM 696 C CA . TYR A 1 89 ? 1.560 4.912 17.216 1.00 79.00 89 TYR A CA 1
ATOM 697 C C . TYR A 1 89 ? 1.401 3.703 18.141 1.00 79.00 89 TYR A C 1
ATOM 699 O O . TYR A 1 89 ? 1.013 2.643 17.659 1.00 79.00 89 TYR A O 1
ATOM 707 N N . GLU A 1 90 ? 1.661 3.855 19.445 1.00 82.06 90 GLU A N 1
ATOM 708 C CA . GLU A 1 90 ? 1.544 2.779 20.444 1.00 82.06 90 GLU A CA 1
ATOM 709 C C . GLU A 1 90 ? 0.221 1.990 20.339 1.00 82.06 90 GLU A C 1
ATOM 711 O O . GLU A 1 90 ? 0.289 0.766 20.199 1.00 82.06 90 GLU A O 1
ATOM 716 N N . PRO A 1 91 ? -0.961 2.632 20.185 1.00 82.81 91 PRO A N 1
ATOM 717 C CA . PRO A 1 91 ? -2.224 1.902 20.034 1.00 82.81 91 PRO A CA 1
ATOM 718 C C . PRO A 1 91 ? -2.296 1.014 18.782 1.00 82.81 91 PRO A C 1
ATOM 720 O O . PRO A 1 91 ? -3.135 0.118 18.686 1.00 82.81 91 PRO A O 1
ATOM 723 N N . PHE A 1 92 ? -1.441 1.280 17.794 1.00 81.62 92 PHE A N 1
ATOM 724 C CA . PHE A 1 92 ? -1.380 0.576 16.520 1.00 81.62 92 PHE A CA 1
ATOM 725 C C . PHE A 1 92 ? -0.189 -0.383 16.422 1.00 81.62 92 PHE A C 1
ATOM 727 O O . PHE A 1 92 ? -0.086 -1.071 15.410 1.00 81.62 92 PHE A O 1
ATOM 734 N N . HIS A 1 93 ? 0.687 -0.485 17.431 1.00 86.81 93 HIS A N 1
ATOM 735 C CA . HIS A 1 93 ? 1.897 -1.324 17.379 1.00 86.81 93 HIS A CA 1
ATOM 736 C C . HIS A 1 93 ? 1.599 -2.773 17.003 1.00 86.81 93 HIS A C 1
ATOM 738 O O . HIS A 1 93 ? 2.227 -3.306 16.094 1.00 86.81 93 HIS A O 1
ATOM 744 N N . THR A 1 94 ? 0.589 -3.389 17.619 1.00 88.44 94 THR A N 1
ATOM 745 C CA . THR A 1 94 ? 0.171 -4.762 17.289 1.00 88.44 94 THR A CA 1
ATOM 746 C C . THR A 1 94 ? -0.186 -4.907 15.809 1.00 88.44 94 THR A C 1
ATOM 748 O O . THR A 1 94 ? 0.248 -5.850 15.149 1.00 88.44 94 THR A O 1
ATOM 751 N N . ALA A 1 95 ? -0.951 -3.955 15.268 1.00 85.31 95 ALA A N 1
ATOM 752 C CA . ALA A 1 95 ? -1.350 -3.972 13.866 1.00 85.31 95 ALA A CA 1
ATOM 753 C C . ALA A 1 95 ? -0.162 -3.691 12.933 1.00 85.31 95 ALA A C 1
ATOM 755 O O . ALA A 1 95 ? -0.034 -4.350 11.905 1.00 85.31 95 ALA A O 1
ATOM 756 N N . LEU A 1 96 ? 0.716 -2.753 13.297 1.00 86.69 96 LEU A N 1
ATOM 757 C CA . LEU A 1 96 ? 1.909 -2.399 12.530 1.00 86.69 96 LEU A CA 1
ATOM 758 C C . LEU A 1 96 ? 2.899 -3.560 12.463 1.00 86.69 96 LEU A C 1
ATOM 760 O O . LEU A 1 96 ? 3.367 -3.876 11.376 1.00 86.69 96 LEU A O 1
ATOM 764 N N . ASN A 1 97 ? 3.149 -4.248 13.577 1.00 89.19 97 ASN A N 1
ATOM 765 C CA . ASN A 1 97 ? 4.042 -5.405 13.623 1.00 89.19 97 ASN A CA 1
ATOM 766 C C . ASN A 1 97 ? 3.529 -6.543 12.732 1.00 89.19 97 ASN A C 1
ATOM 768 O O . ASN A 1 97 ? 4.275 -7.051 11.897 1.00 89.19 97 ASN A O 1
ATOM 772 N N . ALA A 1 98 ? 2.237 -6.874 12.825 1.00 90.12 98 ALA A N 1
ATOM 773 C CA . ALA A 1 98 ? 1.618 -7.868 11.945 1.00 90.12 98 ALA A CA 1
ATOM 774 C C . ALA A 1 98 ? 1.684 -7.452 10.462 1.00 90.12 98 ALA A C 1
ATOM 776 O O . ALA A 1 98 ? 1.828 -8.282 9.562 1.00 90.12 98 ALA A O 1
ATOM 777 N N . ALA A 1 99 ? 1.577 -6.152 10.187 1.00 86.38 99 ALA A N 1
ATOM 778 C CA . ALA A 1 99 ? 1.653 -5.619 8.838 1.00 86.38 99 ALA A CA 1
ATOM 779 C C . ALA A 1 99 ? 3.087 -5.665 8.272 1.00 86.38 99 ALA A C 1
ATOM 781 O O . ALA A 1 99 ? 3.265 -6.034 7.111 1.00 86.38 99 ALA A O 1
ATOM 782 N N . VAL A 1 100 ? 4.099 -5.355 9.090 1.00 90.06 100 VAL A N 1
ATOM 783 C CA . VAL A 1 100 ? 5.528 -5.486 8.760 1.00 90.06 100 VAL A CA 1
ATOM 784 C C . VAL A 1 100 ? 5.879 -6.945 8.467 1.00 90.06 100 VAL A C 1
ATOM 786 O O . VAL A 1 100 ? 6.439 -7.221 7.408 1.00 90.06 100 VAL A O 1
ATOM 789 N N . GLU A 1 101 ? 5.466 -7.883 9.323 1.00 91.94 101 GLU A N 1
ATOM 790 C CA . GLU A 1 101 ? 5.670 -9.324 9.115 1.00 91.94 101 GLU A CA 1
ATOM 791 C C . GLU A 1 101 ? 5.066 -9.793 7.783 1.00 91.94 101 GLU A C 1
ATOM 793 O O . GLU A 1 101 ? 5.702 -10.496 6.995 1.00 91.94 101 GLU A O 1
ATOM 798 N N . LYS A 1 102 ? 3.856 -9.322 7.464 1.00 90.19 102 LYS A N 1
ATOM 799 C CA . LYS A 1 102 ? 3.206 -9.636 6.190 1.00 90.19 102 LYS A CA 1
ATOM 800 C C . LYS A 1 102 ? 3.963 -9.077 4.982 1.00 90.19 102 LYS A C 1
ATOM 802 O O . LYS A 1 102 ? 4.000 -9.732 3.940 1.00 90.19 102 LYS A O 1
ATOM 807 N N . ILE A 1 103 ? 4.556 -7.886 5.093 1.00 88.56 103 ILE A N 1
ATOM 808 C CA . ILE A 1 103 ? 5.399 -7.315 4.032 1.00 88.56 103 ILE A CA 1
ATOM 809 C C . ILE A 1 103 ? 6.678 -8.140 3.856 1.00 88.56 103 ILE A C 1
ATOM 811 O O . ILE A 1 103 ? 7.043 -8.411 2.712 1.00 88.56 103 ILE A O 1
ATOM 815 N N . CYS A 1 104 ? 7.314 -8.588 4.943 1.00 87.94 104 CYS A N 1
ATOM 816 C CA . CYS A 1 104 ? 8.461 -9.499 4.873 1.00 87.94 104 CYS A CA 1
ATOM 817 C C . CYS A 1 104 ? 8.108 -10.778 4.109 1.00 87.94 104 CYS A C 1
ATOM 819 O O . CYS A 1 104 ? 8.808 -11.132 3.165 1.00 87.94 104 CYS A O 1
ATOM 821 N N . GLY A 1 105 ? 6.963 -11.395 4.413 1.00 89.06 105 GLY A N 1
ATOM 822 C CA . GLY A 1 105 ? 6.506 -12.581 3.685 1.00 89.06 105 GLY A CA 1
ATOM 823 C C . GLY A 1 105 ? 6.273 -12.335 2.186 1.00 89.06 105 GLY A C 1
ATOM 824 O O . GLY A 1 105 ? 6.522 -13.216 1.364 1.00 89.06 105 GLY A O 1
ATOM 825 N N . TYR A 1 106 ? 5.828 -11.137 1.784 1.00 86.50 106 TYR A N 1
ATOM 826 C CA . TYR A 1 106 ? 5.776 -10.780 0.360 1.00 86.50 106 TYR A CA 1
ATOM 827 C C . TYR A 1 106 ? 7.168 -10.607 -0.246 1.00 86.50 106 TYR A C 1
ATOM 829 O O . TYR A 1 106 ? 7.382 -11.039 -1.373 1.00 86.50 106 TYR A O 1
ATOM 837 N N . TYR A 1 107 ? 8.104 -10.008 0.488 1.00 83.31 107 TYR A N 1
ATOM 838 C CA . TYR A 1 107 ? 9.482 -9.828 0.041 1.00 83.31 107 TYR A CA 1
ATOM 839 C C . TYR A 1 107 ? 10.188 -11.174 -0.185 1.00 83.31 107 TYR A C 1
ATOM 841 O O . TYR A 1 107 ? 10.790 -11.385 -1.235 1.00 83.31 107 TYR A O 1
ATOM 849 N N . GLU A 1 108 ? 10.036 -12.125 0.734 1.00 86.62 108 GLU A N 1
ATOM 850 C CA . GLU A 1 108 ? 10.571 -13.487 0.592 1.00 86.62 108 GLU A CA 1
ATOM 851 C C . GLU A 1 108 ? 10.022 -14.184 -0.657 1.00 86.62 108 GLU A C 1
ATOM 853 O O . GLU A 1 108 ? 10.778 -14.740 -1.444 1.00 86.62 108 GLU A O 1
ATOM 858 N N . ARG A 1 109 ? 8.719 -14.049 -0.928 1.00 84.75 109 ARG A N 1
ATOM 859 C CA . ARG A 1 109 ? 8.100 -14.604 -2.146 1.00 84.75 109 ARG A CA 1
ATOM 860 C C . ARG A 1 109 ? 8.619 -13.988 -3.442 1.00 84.75 109 ARG A C 1
ATOM 862 O O . ARG A 1 109 ? 8.500 -14.609 -4.494 1.00 84.75 109 ARG A O 1
ATOM 869 N N . THR A 1 110 ? 9.142 -12.763 -3.393 1.00 83.12 110 THR A N 1
ATOM 870 C CA . THR A 1 110 ? 9.783 -12.144 -4.560 1.00 83.12 110 THR A CA 1
ATOM 871 C C . THR A 1 110 ? 11.230 -12.590 -4.756 1.00 83.12 110 THR A C 1
ATOM 873 O O . THR A 1 110 ? 11.744 -12.424 -5.857 1.00 83.12 110 THR A O 1
ATOM 876 N N . ALA A 1 111 ? 11.876 -13.172 -3.738 1.00 81.00 111 ALA A N 1
ATOM 877 C CA . ALA A 1 111 ? 13.266 -13.620 -3.823 1.00 81.00 111 ALA A CA 1
ATOM 878 C C . ALA A 1 111 ? 13.439 -14.820 -4.768 1.00 81.00 111 ALA A C 1
ATOM 880 O O . ALA A 1 111 ? 14.432 -14.885 -5.483 1.00 81.00 111 ALA A O 1
ATOM 881 N N . ASP A 1 112 ? 12.444 -15.707 -4.833 1.00 81.06 112 ASP A N 1
ATOM 882 C CA . ASP A 1 112 ? 12.468 -16.898 -5.695 1.00 81.06 112 ASP A CA 1
ATOM 883 C C . ASP A 1 112 ? 12.061 -16.606 -7.153 1.00 81.06 112 ASP A C 1
ATOM 885 O O . ASP A 1 112 ? 11.899 -17.526 -7.956 1.00 81.06 112 ASP A O 1
ATOM 889 N N . ASN A 1 113 ? 11.836 -15.336 -7.510 1.00 85.38 113 ASN A N 1
ATOM 890 C CA . ASN A 1 113 ? 11.351 -14.952 -8.830 1.00 85.38 113 ASN A CA 1
ATOM 891 C C . ASN A 1 113 ? 12.217 -13.860 -9.472 1.00 85.38 113 ASN A C 1
ATOM 893 O O . ASN A 1 113 ? 12.036 -12.661 -9.235 1.00 85.38 113 ASN A O 1
ATOM 897 N N . ASP A 1 114 ? 13.078 -14.287 -10.394 1.00 87.44 114 ASP A N 1
ATOM 898 C CA . ASP A 1 114 ? 13.969 -13.416 -11.162 1.00 87.44 114 ASP A CA 1
ATOM 899 C C . ASP A 1 114 ? 13.234 -12.340 -11.975 1.00 87.44 114 ASP A C 1
ATOM 901 O O . ASP A 1 114 ? 13.832 -11.323 -12.329 1.00 87.44 114 ASP A O 1
ATOM 905 N N . ALA A 1 115 ? 11.931 -12.496 -12.246 1.00 87.50 115 ALA A N 1
ATOM 906 C CA . ALA A 1 115 ? 11.156 -11.519 -13.008 1.00 87.50 115 ALA A CA 1
ATOM 907 C C . ALA A 1 115 ? 11.183 -10.118 -12.378 1.00 87.50 115 ALA A C 1
ATOM 909 O O . ALA A 1 115 ? 11.199 -9.127 -13.107 1.00 87.50 115 ALA A O 1
ATOM 910 N N . TYR A 1 116 ? 11.230 -10.011 -11.045 1.00 85.06 116 TYR A N 1
ATOM 911 C CA . TYR A 1 116 ? 11.310 -8.713 -10.366 1.00 85.06 116 TYR A CA 1
ATOM 912 C C . TYR A 1 116 ? 12.657 -8.023 -10.612 1.00 85.06 116 TYR A C 1
ATOM 914 O O . TYR A 1 116 ? 12.696 -6.825 -10.899 1.00 85.06 116 TYR A O 1
ATOM 922 N N . ILE A 1 117 ? 13.756 -8.779 -10.543 1.00 84.94 117 ILE A N 1
ATOM 923 C CA . ILE A 1 117 ? 15.110 -8.275 -10.810 1.00 84.94 117 ILE A CA 1
ATOM 924 C C . ILE A 1 117 ? 15.251 -7.913 -12.287 1.00 84.94 117 ILE A C 1
ATOM 926 O O . ILE A 1 117 ? 15.725 -6.825 -12.614 1.00 84.94 117 ILE A O 1
ATOM 930 N N . MET A 1 118 ? 14.772 -8.779 -13.179 1.00 87.81 118 MET A N 1
ATOM 931 C CA . MET A 1 118 ? 14.810 -8.544 -14.619 1.00 87.81 118 MET A CA 1
ATOM 932 C C . MET A 1 118 ? 13.969 -7.330 -15.020 1.00 87.81 118 MET A C 1
ATOM 934 O O . MET A 1 118 ? 14.428 -6.526 -15.824 1.00 87.81 118 MET A O 1
ATOM 938 N N . ALA A 1 119 ? 12.789 -7.128 -14.427 1.00 86.44 119 ALA A N 1
ATOM 939 C CA . ALA A 1 119 ? 11.980 -5.936 -14.677 1.00 86.44 119 ALA A CA 1
ATOM 940 C C . ALA A 1 119 ? 12.702 -4.646 -14.256 1.00 86.44 119 ALA A C 1
ATOM 942 O O . ALA A 1 119 ? 12.656 -3.660 -14.987 1.00 86.44 119 ALA A O 1
ATOM 943 N N . MET A 1 120 ? 13.403 -4.651 -13.115 1.00 84.31 120 MET A N 1
ATOM 944 C CA . MET A 1 120 ? 14.236 -3.516 -12.696 1.00 84.31 120 MET A CA 1
ATOM 945 C C . MET A 1 120 ? 15.415 -3.275 -13.641 1.00 84.31 120 MET A C 1
ATOM 947 O O . MET A 1 120 ? 15.700 -2.130 -13.980 1.00 84.31 120 MET A O 1
ATOM 951 N N . LEU A 1 121 ? 16.094 -4.339 -14.078 1.00 84.69 121 LEU A N 1
ATOM 952 C CA . LEU A 1 121 ? 17.245 -4.243 -14.977 1.00 84.69 121 LEU A CA 1
ATOM 953 C C . LEU A 1 121 ? 16.855 -3.727 -16.368 1.00 84.69 121 LEU A C 1
ATOM 955 O O . LEU A 1 121 ? 17.596 -2.966 -16.992 1.00 84.69 121 LEU A O 1
ATOM 959 N N . LEU A 1 122 ? 15.698 -4.164 -16.860 1.00 86.50 122 LEU A N 1
ATOM 960 C CA . LEU A 1 122 ? 15.193 -3.825 -18.184 1.00 86.50 122 LEU A CA 1
ATOM 961 C C . LEU A 1 122 ? 14.420 -2.504 -18.214 1.00 86.50 122 LEU A C 1
ATOM 963 O O . LEU A 1 122 ? 13.957 -2.135 -19.290 1.00 86.50 122 LEU A O 1
ATOM 967 N N . ASP A 1 123 ? 14.302 -1.783 -17.093 1.00 83.00 123 ASP A N 1
ATOM 968 C CA . ASP A 1 123 ? 13.570 -0.517 -17.022 1.00 83.00 123 ASP A CA 1
ATOM 969 C C . ASP A 1 123 ? 14.154 0.523 -18.003 1.00 83.00 123 ASP A C 1
ATOM 971 O O . ASP A 1 123 ? 15.246 1.067 -17.782 1.00 83.00 123 ASP A O 1
ATOM 975 N N . PRO A 1 124 ? 13.440 0.842 -19.100 1.00 81.94 124 PRO A N 1
ATOM 976 C CA . PRO A 1 124 ? 13.948 1.758 -20.109 1.00 81.94 124 PRO A CA 1
ATOM 977 C C . PRO A 1 124 ? 13.937 3.210 -19.619 1.00 81.94 124 PRO A C 1
ATOM 979 O O . PRO A 1 124 ? 14.612 4.044 -20.216 1.00 81.94 124 PRO A O 1
ATOM 982 N N . SER A 1 125 ? 13.234 3.519 -18.521 1.00 81.44 125 SER A N 1
ATOM 983 C CA . SER A 1 125 ? 13.042 4.881 -18.002 1.00 81.44 125 SER A CA 1
ATOM 984 C C . SER A 1 125 ? 14.364 5.596 -17.712 1.00 81.44 125 SER A C 1
ATOM 986 O O . SER A 1 125 ? 14.500 6.799 -17.954 1.00 81.44 125 SER A O 1
ATOM 988 N N . GLN A 1 126 ? 15.366 4.857 -17.226 1.00 77.44 126 GLN A N 1
ATOM 989 C CA . GLN A 1 126 ? 16.696 5.407 -16.961 1.00 77.44 126 GLN A CA 1
ATOM 990 C C . GLN A 1 126 ? 17.429 5.769 -18.259 1.00 77.44 126 GLN A C 1
ATOM 992 O O . GLN A 1 126 ? 18.020 6.845 -18.357 1.00 77.44 126 GLN A O 1
ATOM 997 N N . LYS A 1 127 ? 17.349 4.905 -19.279 1.00 83.69 127 LYS A N 1
ATOM 998 C CA . LYS A 1 127 ? 17.968 5.132 -20.597 1.00 83.69 127 LYS A CA 1
ATOM 999 C C . LYS A 1 127 ? 17.274 6.273 -21.339 1.00 83.69 127 LYS A C 1
ATOM 1001 O O . LYS A 1 127 ? 17.938 7.144 -21.888 1.00 83.69 127 LYS A O 1
ATOM 1006 N N . ASP A 1 128 ? 15.949 6.308 -21.279 1.00 84.00 128 ASP A N 1
ATOM 1007 C CA . ASP A 1 128 ? 15.114 7.375 -21.826 1.00 84.00 128 ASP A CA 1
ATOM 1008 C C . ASP A 1 128 ? 15.473 8.741 -21.217 1.00 84.00 128 ASP A C 1
ATOM 1010 O O . ASP A 1 128 ? 15.707 9.716 -21.934 1.00 84.00 128 ASP A O 1
ATOM 1014 N N . SER A 1 129 ? 15.618 8.795 -19.888 1.00 85.19 129 SER A N 1
ATOM 1015 C CA . SER A 1 129 ? 16.044 10.004 -19.173 1.00 85.19 129 SER A CA 1
ATOM 1016 C C . SER A 1 129 ? 17.458 10.441 -19.562 1.00 85.19 129 SER A C 1
ATOM 1018 O O . SER A 1 129 ? 17.707 11.635 -19.730 1.00 85.19 129 SER A O 1
ATOM 1020 N N . HIS A 1 130 ? 18.376 9.490 -19.752 1.00 85.06 130 HIS A N 1
ATOM 1021 C CA . HIS A 1 130 ? 19.734 9.770 -20.212 1.00 85.06 130 HIS A CA 1
ATOM 1022 C C . HIS A 1 130 ? 19.738 10.388 -21.619 1.00 85.06 130 HIS A C 1
ATOM 1024 O O . HIS A 1 130 ? 20.349 11.435 -21.823 1.00 85.06 130 HIS A O 1
ATOM 1030 N N . ILE A 1 131 ? 18.998 9.806 -22.568 1.00 85.31 131 ILE A N 1
ATOM 1031 C CA . ILE A 1 131 ? 18.888 10.329 -23.940 1.00 85.31 131 ILE A CA 1
ATOM 1032 C C . ILE A 1 131 ? 18.329 11.756 -23.923 1.00 85.31 131 ILE A C 1
ATOM 1034 O O . ILE A 1 131 ? 18.907 12.655 -24.533 1.00 85.31 131 ILE A O 1
ATOM 1038 N N . LYS A 1 132 ? 17.255 11.994 -23.158 1.00 85.69 132 LYS A N 1
ATOM 1039 C CA . LYS A 1 132 ? 16.655 13.330 -23.006 1.00 85.69 132 LYS A CA 1
ATOM 1040 C C . LYS A 1 132 ? 17.632 14.361 -22.447 1.00 85.69 132 LYS A C 1
ATOM 1042 O O . LYS A 1 132 ? 17.589 15.515 -22.869 1.00 85.69 132 LYS A O 1
ATOM 1047 N N . HIS A 1 133 ? 18.465 13.966 -21.484 1.00 87.44 133 HIS A N 1
ATOM 1048 C CA . HIS A 1 133 ? 19.367 14.887 -20.798 1.00 87.44 133 HIS A CA 1
ATOM 1049 C C . HIS A 1 133 ? 20.637 15.186 -21.600 1.00 87.44 133 HIS A C 1
ATOM 1051 O O . HIS A 1 133 ? 21.042 16.342 -21.679 1.00 87.44 133 HIS A O 1
ATOM 1057 N N . PHE A 1 134 ? 21.250 14.169 -22.210 1.00 88.00 134 PHE A N 1
ATOM 1058 C CA . PHE A 1 134 ? 22.571 14.303 -22.826 1.00 88.00 134 PHE A CA 1
ATOM 1059 C C . PHE A 1 134 ? 22.537 14.481 -24.345 1.00 88.00 134 PHE A C 1
ATOM 1061 O O . PHE A 1 134 ? 23.442 15.106 -24.891 1.00 88.00 134 PHE A O 1
ATOM 1068 N N . TRP A 1 135 ? 21.530 13.944 -25.042 1.00 88.69 135 TRP A N 1
ATOM 1069 C CA . TRP A 1 135 ? 21.506 13.893 -26.515 1.00 88.69 135 TRP A CA 1
ATOM 1070 C C . TRP A 1 135 ? 20.393 14.736 -27.148 1.00 88.69 135 TRP A C 1
ATOM 1072 O O . TRP A 1 135 ? 20.286 14.805 -28.373 1.00 88.69 135 TRP A O 1
ATOM 1082 N N . GLY A 1 136 ? 19.591 15.418 -26.327 1.00 86.88 136 GLY A N 1
ATOM 1083 C CA . GLY A 1 136 ? 18.580 16.371 -26.772 1.00 86.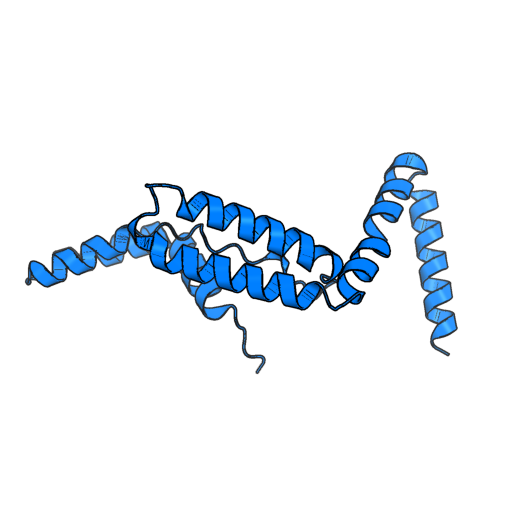88 136 GLY A CA 1
ATOM 1084 C C . GLY A 1 136 ? 17.264 15.736 -27.233 1.00 86.88 136 GLY A C 1
ATOM 1085 O O . GLY A 1 136 ? 17.118 14.521 -27.370 1.00 86.88 136 GLY A O 1
ATOM 1086 N N . LYS A 1 137 ? 16.259 16.595 -27.448 1.00 86.06 137 LYS A N 1
ATOM 1087 C CA . LYS A 1 137 ? 14.879 16.173 -27.739 1.00 86.06 137 LYS A CA 1
ATOM 1088 C C . LYS A 1 137 ? 14.702 15.567 -29.131 1.00 86.06 137 LYS A C 1
ATOM 1090 O O . LYS A 1 137 ? 13.868 14.685 -29.276 1.00 86.06 137 LYS A O 1
ATOM 1095 N N . GLU A 1 138 ? 15.452 16.013 -30.137 1.00 87.81 138 GLU A N 1
ATOM 1096 C CA . GLU A 1 138 ? 15.297 15.484 -31.502 1.00 87.81 138 GLU A CA 1
ATOM 1097 C C . GLU A 1 138 ? 15.760 14.029 -31.598 1.00 87.81 138 GLU A C 1
ATOM 1099 O O . GLU A 1 138 ? 14.986 13.171 -32.012 1.00 87.81 138 GLU A O 1
ATOM 1104 N N . THR A 1 139 ? 16.945 13.724 -31.064 1.00 86.50 139 THR A N 1
ATOM 1105 C CA . THR A 1 139 ? 17.470 12.353 -30.952 1.00 86.50 139 THR A CA 1
ATOM 1106 C C . THR A 1 139 ? 16.520 11.432 -30.183 1.00 86.50 139 THR A C 1
ATOM 1108 O O . THR A 1 139 ? 16.352 10.265 -30.532 1.00 86.50 139 THR A O 1
ATOM 1111 N N . HIS A 1 140 ? 15.872 11.952 -29.136 1.00 87.25 140 HIS A N 1
ATOM 1112 C CA . HIS A 1 140 ? 14.868 11.216 -28.368 1.00 87.25 140 HIS A CA 1
ATOM 1113 C C . HIS A 1 140 ? 13.634 10.860 -29.209 1.00 87.25 140 HIS A C 1
ATOM 1115 O O . HIS A 1 140 ? 13.181 9.716 -29.185 1.00 87.25 140 HIS A O 1
ATOM 1121 N N . ILE A 1 141 ? 13.118 11.820 -29.979 1.00 88.31 141 ILE A N 1
ATOM 1122 C CA . ILE A 1 141 ? 11.956 11.621 -30.851 1.00 88.31 141 ILE A CA 1
ATOM 1123 C C . ILE A 1 141 ? 12.277 10.615 -31.963 1.00 88.31 141 ILE A C 1
ATOM 1125 O O . ILE A 1 141 ? 11.466 9.728 -32.229 1.00 88.31 141 ILE A O 1
ATOM 1129 N N . ASP A 1 142 ? 13.447 10.721 -32.593 1.00 89.50 142 ASP A N 1
ATOM 1130 C CA . ASP A 1 142 ? 13.843 9.804 -33.666 1.00 89.50 142 ASP A CA 1
ATO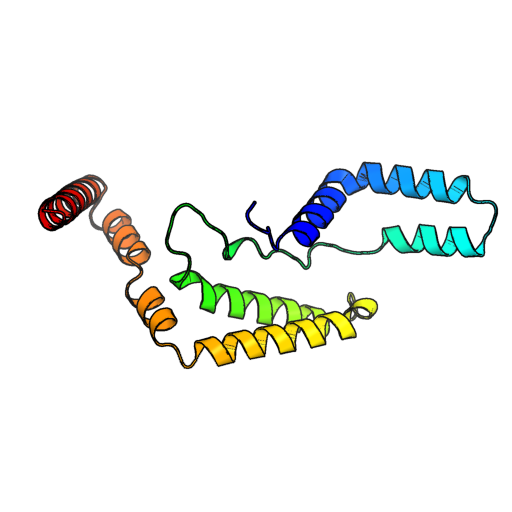M 1131 C C . ASP A 1 142 ? 14.046 8.372 -33.148 1.00 89.50 142 ASP A C 1
ATOM 1133 O O . ASP A 1 142 ? 13.581 7.419 -33.777 1.00 89.50 142 ASP A O 1
ATOM 1137 N N . ALA A 1 143 ? 14.641 8.210 -31.959 1.00 86.25 143 ALA A N 1
ATOM 1138 C CA . ALA A 1 143 ? 14.776 6.907 -31.308 1.00 86.25 143 ALA A CA 1
ATOM 1139 C C . ALA A 1 143 ? 13.413 6.262 -30.989 1.00 86.25 143 ALA A C 1
ATOM 1141 O O . ALA A 1 143 ? 13.247 5.056 -31.176 1.00 86.25 143 ALA A O 1
ATOM 1142 N N . LEU A 1 144 ? 12.425 7.051 -30.546 1.00 85.31 144 LEU A N 1
ATOM 1143 C CA . LEU A 1 144 ? 11.067 6.555 -30.304 1.00 85.31 144 LEU A CA 1
ATOM 1144 C C . LEU A 1 144 ? 10.364 6.130 -31.597 1.00 85.31 144 LEU A C 1
ATOM 1146 O O . LEU A 1 144 ? 9.782 5.047 -31.630 1.00 85.31 144 LEU A O 1
ATOM 1150 N N . ARG A 1 145 ? 10.455 6.931 -32.671 1.00 87.94 145 ARG A N 1
ATOM 1151 C CA . ARG A 1 145 ? 9.854 6.571 -33.970 1.00 87.94 145 ARG A CA 1
ATOM 1152 C C . ARG A 1 145 ? 10.413 5.257 -34.506 1.00 87.94 145 ARG A C 1
ATOM 1154 O O . ARG A 1 145 ? 9.666 4.432 -35.027 1.00 87.94 145 ARG A O 1
ATOM 1161 N N . GLU A 1 146 ? 11.720 5.054 -34.377 1.00 87.38 146 GLU A N 1
ATOM 1162 C CA . GLU A 1 146 ? 12.353 3.822 -34.839 1.00 87.38 146 GLU A CA 1
ATOM 1163 C C . GLU A 1 146 ? 11.947 2.613 -33.983 1.00 87.38 146 GLU A C 1
ATOM 1165 O O . GLU A 1 146 ? 11.653 1.545 -34.523 1.00 87.38 146 GLU A O 1
ATOM 1170 N N . ALA A 1 147 ? 11.836 2.783 -32.661 1.00 84.69 147 ALA A N 1
ATOM 1171 C CA . ALA A 1 147 ? 11.323 1.740 -31.776 1.00 84.69 147 ALA A CA 1
ATOM 1172 C C . ALA A 1 147 ? 9.875 1.342 -32.129 1.00 84.69 147 ALA A C 1
ATOM 1174 O O . ALA A 1 147 ? 9.573 0.153 -32.241 1.00 84.69 147 ALA A O 1
ATOM 1175 N N . GLU A 1 148 ? 8.992 2.314 -32.378 1.00 85.31 148 GLU A N 1
ATOM 1176 C CA . GLU A 1 148 ? 7.609 2.068 -32.819 1.00 85.31 148 GLU A CA 1
ATOM 1177 C C . GLU A 1 148 ? 7.555 1.317 -34.158 1.00 85.31 148 GLU A C 1
ATOM 1179 O O . GLU A 1 148 ? 6.752 0.391 -34.327 1.00 85.31 148 GLU A O 1
ATOM 1184 N N . ARG A 1 149 ? 8.450 1.656 -35.096 1.00 89.31 149 ARG A N 1
ATOM 1185 C CA . ARG A 1 149 ? 8.580 0.960 -36.383 1.00 89.31 149 ARG A CA 1
ATOM 1186 C C . ARG A 1 149 ? 8.962 -0.509 -36.194 1.00 89.31 149 ARG A C 1
ATOM 1188 O O . ARG A 1 149 ? 8.345 -1.380 -36.805 1.00 89.31 149 ARG A O 1
ATOM 1195 N N . MET A 1 150 ? 9.943 -0.798 -35.338 1.00 83.69 150 MET A N 1
ATOM 1196 C CA . MET A 1 150 ? 10.393 -2.170 -35.064 1.00 83.69 150 MET A CA 1
ATOM 1197 C C . MET A 1 150 ? 9.302 -3.027 -34.406 1.00 83.69 150 MET A C 1
ATOM 1199 O O . MET A 1 150 ? 9.115 -4.181 -34.795 1.00 83.69 150 MET A O 1
ATOM 1203 N N . VAL A 1 151 ? 8.549 -2.466 -33.454 1.00 78.88 151 VAL A N 1
ATOM 1204 C CA . VAL A 1 151 ? 7.426 -3.158 -32.788 1.00 78.88 151 VAL A CA 1
ATOM 1205 C C . VAL A 1 151 ? 6.282 -3.437 -33.771 1.00 78.88 151 VAL A C 1
ATOM 1207 O O . VAL A 1 151 ? 5.692 -4.517 -33.766 1.00 78.88 151 VAL A O 1
ATOM 1210 N N . SER A 1 152 ? 6.006 -2.495 -34.673 1.00 75.38 152 SER A N 1
ATOM 1211 C CA . SER A 1 152 ? 4.967 -2.657 -35.698 1.00 75.38 152 SER A CA 1
ATOM 1212 C C . SER A 1 152 ? 5.314 -3.752 -36.717 1.00 75.38 152 SER A C 1
ATOM 1214 O O . SER A 1 152 ? 4.433 -4.485 -37.154 1.00 75.38 152 SER A O 1
ATOM 1216 N N . LEU A 1 153 ? 6.596 -3.903 -37.068 1.00 68.25 153 LEU A N 1
ATOM 1217 C CA . LEU A 1 153 ? 7.071 -4.934 -38.004 1.00 68.25 153 LEU A CA 1
ATOM 1218 C C . LEU A 1 153 ? 7.100 -6.345 -37.405 1.00 68.25 153 LEU A C 1
ATOM 1220 O O . LEU A 1 153 ? 6.971 -7.320 -38.135 1.00 68.25 153 LEU A O 1
ATOM 1224 N N . SER A 1 154 ? 7.268 -6.459 -36.088 1.00 58.47 154 SER A N 1
ATOM 1225 C CA . SER A 1 154 ? 7.306 -7.742 -35.370 1.00 58.47 154 SER A CA 1
ATOM 1226 C C . SER A 1 154 ? 5.916 -8.281 -35.002 1.00 58.47 154 SER A C 1
ATOM 1228 O O . SER A 1 154 ? 5.810 -9.365 -34.438 1.00 58.47 154 SER A O 1
ATOM 1230 N N . SER A 1 155 ? 4.857 -7.542 -35.348 1.00 55.31 155 SER A N 1
ATOM 1231 C CA . SER A 1 155 ? 3.453 -7.922 -35.140 1.00 55.31 155 SER A CA 1
ATOM 1232 C C . SER A 1 155 ? 2.784 -8.534 -36.392 1.00 55.31 155 SER A C 1
ATOM 1234 O O . SER A 1 155 ? 1.562 -8.682 -36.404 1.00 55.31 155 SER A O 1
ATOM 1236 N N . CYS A 1 156 ? 3.561 -8.853 -37.440 1.00 42.44 156 CYS A N 1
ATOM 1237 C CA . CYS A 1 156 ? 3.136 -9.590 -38.642 1.00 42.44 156 CYS A CA 1
ATOM 1238 C C . CYS A 1 156 ? 3.549 -11.063 -38.577 1.00 42.44 156 CYS A C 1
ATOM 1240 O O . CYS A 1 156 ? 4.678 -11.334 -38.112 1.00 42.44 156 CYS A O 1
#

pLDDT: mean 78.94, std 11.99, range [42.44, 93.06]

Organism: NCBI:txid116603

Sequence (156 aa):
MPVRWSSTYVMLNRVEKMKPFVNTFVYELGVREPNLAKRAKIDHVLCADMSLLSLTSFSSDKGSTLQLALPALKALHKAWMSHSESSKYEPFHTALNAAVEKICGYYERTADNDAYIMAMLLDPSQKDSHIKHFWGKETHIDALREAERMVSLSSC

Secondary structure (DSSP, 8-state):
----TTHHHHHHHHHHHTHHHHHHHHHHHHHH---HHHHHHHHGGGG---GGG--GGG--TTS--HHHHHHHHHHHHHHHHHHHT-GGGGGGHHHHHHHHHHHHHHHHHHHT-HHHHHHHHT-HHHHHHHHHHHTHHHHHHHHHHHHHHHHHHTT-

Foldseek 3Di:
DPPPPCPVVVVLVVCVVCLVVLVVVLVVVLVPDPDPVVSVVSVVVNPDDSPLDPPPQQDDPPDDSLLVPLVSLVVNLVVLVVLLPDPSCVVCNVVSVVVSVVSVVVNVVCVVPCVSVVCNVPPCVVVLVVCCPPVHDVSSVVVVVVVVVVVVVVVD

InterPro domains:
  IPR012337 Ribonuclease H-like superfamily [SSF53098] (1-151)

Radius of gyration: 23.38 Å; chains: 1; bounding box: 50×36×68 Å